Protein AF-F9ZZ67-F1 (afdb_monomer)

Organism: Methylomonas methanica (strain DSM 25384 / MC09) (NCBI:txid857087)

Mean predicted aligned error: 12.67 Å

Sequence (70 aa):
MNYLLIIVAVLSAFLQGGCSVAPWERGTLAKPQMALEPNPLQTELRGHVYGSREAATTSGSGAGGGCGCY

Secondary structure (DSSP, 8-state):
-HHHHHHHHHHHHHTT------TTTHHHHS-GGG-S-S-HHHHHHHHHHHHHHHT-S---PPP-SSS---

Solvent-accessible surface area (backbone atoms only — not comparable to full-atom values): 4555 Å² total; per-residue (Å²): 115,69,67,61,55,51,52,52,54,57,55,58,63,65,71,68,74,69,81,87,70,59,76,60,52,45,57,78,72,50,54,82,90,67,46,83,59,86,55,56,71,60,51,52,53,49,18,55,54,50,15,67,72,69,76,38,97,75,47,72,78,82,77,67,60,62,82,78,78,126

pLDDT: mean 73.71, std 11.96, range [41.94, 89.94]

InterPro domains:
  IPR025362 Domain of unknown function DUF4266 [PF14086] (21-69)

Structure (mmCIF, N/CA/C/O backbone):
data_AF-F9ZZ67-F1
#
_entry.id   AF-F9ZZ67-F1
#
loop_
_atom_site.group_PDB
_atom_site.id
_atom_site.type_symbol
_atom_site.label_atom_id
_atom_site.label_alt_id
_atom_site.label_comp_id
_atom_site.label_asym_id
_atom_site.label_entity_id
_atom_site.label_seq_id
_atom_site.pdbx_PDB_ins_code
_atom_site.Cartn_x
_atom_site.Cartn_y
_atom_site.Cartn_z
_atom_site.occupancy
_atom_site.B_iso_or_equiv
_atom_site.auth_seq_id
_atom_site.auth_comp_id
_atom_site.auth_asym_id
_atom_site.auth_atom_id
_atom_site.pdbx_PDB_model_num
ATOM 1 N N . MET A 1 1 ? 0.907 -13.647 45.012 1.00 65.25 1 MET A N 1
ATOM 2 C CA . MET A 1 1 ? 1.530 -14.297 43.837 1.00 65.25 1 MET A CA 1
ATOM 3 C C . MET A 1 1 ? 0.507 -14.638 42.750 1.00 65.25 1 MET A C 1
ATOM 5 O O . MET A 1 1 ? 0.675 -14.177 41.632 1.00 65.25 1 MET A O 1
ATOM 9 N N . ASN A 1 2 ? -0.580 -15.361 43.058 1.00 77.75 2 ASN A N 1
ATOM 10 C CA . ASN A 1 2 ? -1.536 -15.846 42.042 1.00 77.75 2 ASN A CA 1
ATOM 11 C C . ASN A 1 2 ? -2.283 -14.747 41.265 1.00 77.75 2 ASN A C 1
ATOM 13 O O . ASN A 1 2 ? -2.499 -14.904 40.071 1.00 77.75 2 ASN A O 1
ATOM 17 N N . TYR A 1 3 ? -2.625 -13.618 41.895 1.00 83.62 3 TYR A N 1
ATOM 18 C CA . TYR A 1 3 ? -3.302 -12.508 41.205 1.00 83.62 3 TYR A CA 1
ATOM 19 C C . TYR A 1 3 ? -2.460 -11.888 40.083 1.00 83.62 3 TYR A C 1
ATOM 21 O O . TYR A 1 3 ? -3.002 -11.508 39.052 1.00 83.62 3 TYR A O 1
ATOM 29 N N . LEU A 1 4 ? -1.135 -11.843 40.248 1.00 88.50 4 LEU A N 1
ATOM 30 C CA . LEU A 1 4 ? -0.228 -11.308 39.232 1.00 88.50 4 LEU A CA 1
ATOM 31 C C . LEU A 1 4 ? -0.187 -12.222 37.998 1.00 88.50 4 LEU A C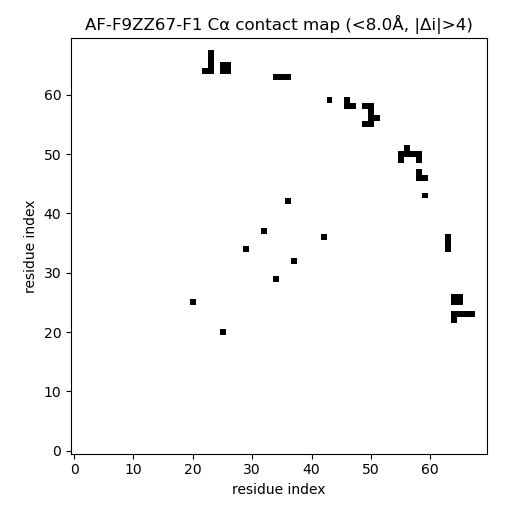 1
ATOM 33 O O . LEU A 1 4 ? -0.245 -11.734 36.875 1.00 88.50 4 LEU A O 1
ATOM 37 N N . LEU A 1 5 ? -0.191 -13.545 38.201 1.00 84.94 5 LEU A N 1
ATOM 38 C CA . LEU A 1 5 ? -0.274 -14.520 37.107 1.00 84.94 5 LEU A CA 1
ATOM 39 C C . LEU A 1 5 ? -1.606 -14.432 36.349 1.00 84.94 5 LEU A C 1
ATOM 41 O O . LEU A 1 5 ? -1.614 -14.515 35.125 1.00 84.94 5 LEU A O 1
ATOM 45 N N . ILE A 1 6 ? -2.717 -14.209 37.058 1.00 88.31 6 ILE A N 1
ATOM 46 C CA . ILE A 1 6 ? -4.039 -14.040 36.438 1.00 88.31 6 ILE A CA 1
ATOM 47 C C . ILE A 1 6 ? -4.076 -12.768 35.580 1.00 88.31 6 ILE A C 1
ATOM 49 O O . ILE A 1 6 ? -4.555 -12.809 34.450 1.00 88.31 6 ILE A O 1
ATOM 53 N N . ILE A 1 7 ? -3.520 -11.656 36.070 1.00 89.88 7 ILE A N 1
ATOM 54 C CA . ILE A 1 7 ? -3.465 -10.390 35.321 1.00 89.88 7 ILE A CA 1
ATOM 55 C C . ILE A 1 7 ? -2.629 -10.542 34.043 1.00 89.88 7 ILE A C 1
ATOM 57 O O . ILE A 1 7 ? -3.054 -10.098 32.979 1.00 89.88 7 ILE A O 1
ATOM 61 N N . VAL A 1 8 ? -1.473 -11.207 34.123 1.00 89.94 8 VAL A N 1
ATOM 62 C CA . VAL A 1 8 ? -0.612 -11.453 32.954 1.00 89.94 8 VAL A CA 1
ATOM 63 C C . VAL A 1 8 ? -1.304 -12.359 31.931 1.00 89.94 8 VAL A C 1
ATOM 65 O O . VAL A 1 8 ? -1.258 -12.074 30.734 1.00 89.94 8 VAL A O 1
ATOM 68 N N . ALA A 1 9 ? -1.995 -13.409 32.384 1.00 87.56 9 ALA A N 1
ATOM 69 C CA . ALA A 1 9 ? -2.737 -14.307 31.503 1.00 87.56 9 ALA A CA 1
ATOM 70 C C . ALA A 1 9 ? -3.866 -13.574 30.761 1.00 87.56 9 ALA A C 1
ATOM 72 O O . ALA A 1 9 ? -3.984 -13.694 29.541 1.00 87.56 9 ALA A O 1
ATOM 73 N N . VAL A 1 10 ? -4.640 -12.752 31.475 1.00 87.12 10 VAL A N 1
ATOM 74 C CA . VAL A 1 10 ? -5.719 -11.945 30.890 1.00 87.12 10 VAL A CA 1
ATOM 75 C C . VAL A 1 10 ? -5.166 -10.935 29.885 1.00 87.12 10 VAL A C 1
ATOM 77 O O . VAL A 1 10 ? -5.693 -10.828 28.782 1.00 87.12 10 VAL A O 1
ATOM 80 N N . LEU A 1 11 ? -4.069 -10.245 30.212 1.00 84.62 11 LEU A N 1
ATOM 81 C CA . LEU A 1 11 ? -3.450 -9.274 29.310 1.00 84.62 11 LEU A CA 1
ATOM 82 C C . LEU A 1 11 ? -2.950 -9.936 28.015 1.00 84.62 11 LEU A C 1
ATOM 84 O O . LEU A 1 11 ? -3.177 -9.403 26.933 1.00 84.62 11 LEU A O 1
ATOM 88 N N . SER A 1 12 ? -2.342 -11.124 28.105 1.00 82.06 12 SER A N 1
ATOM 89 C CA . SER A 1 12 ? -1.849 -11.859 26.931 1.00 82.06 12 SER A CA 1
ATOM 90 C C . SER A 1 12 ? -2.959 -12.268 25.953 1.00 82.06 12 SER A C 1
ATOM 92 O O . SER A 1 12 ? -2.738 -12.282 24.743 1.00 82.06 12 SER A O 1
ATOM 94 N N . ALA A 1 13 ? -4.172 -12.533 26.453 1.00 81.25 13 ALA A N 1
ATOM 95 C CA . ALA A 1 13 ? -5.312 -12.911 25.623 1.00 81.25 13 ALA A CA 1
ATOM 96 C C . ALA A 1 13 ? -5.811 -11.751 24.742 1.00 81.25 13 ALA A C 1
ATOM 98 O O . ALA A 1 13 ? -6.266 -11.984 23.623 1.00 81.25 13 ALA A O 1
ATOM 99 N N . PHE A 1 14 ? -5.678 -10.501 25.201 1.00 77.62 14 PHE A N 1
ATOM 100 C CA . PHE A 1 14 ? -6.097 -9.320 24.438 1.00 77.62 14 PHE A CA 1
ATOM 101 C C . PHE A 1 14 ? -5.138 -8.944 23.300 1.00 77.62 14 PHE A C 1
ATOM 103 O O . PHE A 1 14 ? -5.557 -8.282 22.353 1.00 77.62 14 PHE A O 1
ATOM 110 N N . LEU A 1 15 ? -3.873 -9.378 23.343 1.00 74.12 15 LEU A N 1
ATOM 111 C CA . LEU A 1 15 ? -2.894 -9.050 22.299 1.00 74.12 15 LEU A CA 1
ATOM 112 C C . LEU A 1 15 ? -3.061 -9.875 21.010 1.00 74.12 15 LEU A C 1
ATOM 114 O O . LEU A 1 15 ? -2.484 -9.516 19.988 1.00 74.12 15 LEU A O 1
ATOM 118 N N . GLN A 1 16 ? -3.863 -10.944 21.017 1.00 70.56 16 GLN A N 1
ATOM 119 C CA . GLN A 1 16 ? -4.053 -11.807 19.840 1.00 70.56 16 GLN A CA 1
ATOM 120 C C . GLN A 1 16 ? -5.152 -11.322 18.874 1.00 70.56 16 GLN A C 1
ATOM 122 O O . GLN A 1 16 ? -5.429 -11.978 17.875 1.00 70.56 16 GLN A O 1
ATOM 127 N N . GLY A 1 17 ? -5.770 -10.164 19.132 1.00 63.88 17 GLY A N 1
ATOM 128 C CA . GLY A 1 17 ? -6.878 -9.601 18.345 1.00 63.88 17 GLY A CA 1
ATOM 129 C C . GLY A 1 17 ? -6.497 -8.972 16.996 1.00 63.88 17 GLY A C 1
ATOM 130 O O . GLY A 1 17 ? -7.169 -8.044 16.550 1.00 63.88 17 GLY A O 1
ATOM 131 N N . GLY A 1 18 ? -5.424 -9.426 16.345 1.00 62.88 18 GLY A N 1
ATOM 132 C CA . GLY A 1 18 ? -5.075 -8.976 15.000 1.00 62.88 18 GLY A CA 1
ATOM 133 C C . GLY A 1 18 ? -5.998 -9.621 13.970 1.00 62.88 18 GLY A C 1
ATOM 134 O O . GLY A 1 18 ? -5.917 -10.825 13.739 1.00 62.88 18 GLY A O 1
ATOM 135 N N . CYS A 1 19 ? -6.878 -8.841 13.340 1.00 66.38 19 CYS A N 1
ATOM 136 C CA . CYS A 1 19 ? -7.682 -9.340 12.229 1.00 66.38 19 CYS A CA 1
ATOM 137 C C . CYS A 1 19 ? -6.740 -9.672 11.060 1.00 66.38 19 CYS A C 1
ATOM 139 O O . CYS A 1 19 ? -6.124 -8.777 10.478 1.00 66.38 19 CYS A O 1
ATOM 141 N N . SER A 1 20 ? -6.577 -10.962 10.759 1.00 67.44 20 SER A N 1
ATOM 142 C CA . SER A 1 20 ? -5.811 -11.417 9.599 1.00 67.44 20 SER A CA 1
ATOM 143 C C . SER A 1 20 ? -6.651 -11.158 8.352 1.00 67.44 20 SER A C 1
ATOM 145 O O . SER A 1 20 ? -7.500 -11.961 7.985 1.00 67.44 20 SER A O 1
ATOM 147 N N . VAL A 1 21 ? -6.475 -9.979 7.758 1.00 68.88 21 VAL A N 1
ATOM 148 C CA . VAL A 1 21 ? -7.103 -9.611 6.486 1.00 68.88 21 VAL A CA 1
ATOM 149 C C . VAL A 1 21 ? -6.135 -9.978 5.374 1.00 68.88 21 VAL A C 1
ATOM 151 O O . VAL A 1 21 ? -4.952 -9.622 5.439 1.00 68.88 21 VAL A O 1
ATOM 154 N N . ALA A 1 22 ? -6.612 -10.684 4.353 1.00 72.19 22 ALA A N 1
ATOM 155 C CA . ALA A 1 22 ? -5.739 -11.056 3.258 1.00 72.19 22 ALA A CA 1
ATOM 156 C C . ALA A 1 22 ? -5.295 -9.795 2.482 1.00 72.19 22 ALA A C 1
ATOM 158 O O . ALA A 1 22 ? -6.092 -8.872 2.287 1.00 72.19 22 ALA A O 1
ATOM 159 N N . PRO A 1 23 ? -4.039 -9.711 1.999 1.00 64.88 23 PRO A N 1
ATOM 160 C CA . PRO A 1 23 ? -3.509 -8.486 1.393 1.00 64.88 23 PRO A CA 1
ATOM 161 C C . PRO A 1 23 ? -4.332 -7.922 0.223 1.00 64.88 23 PRO A C 1
ATOM 163 O O . PRO A 1 23 ?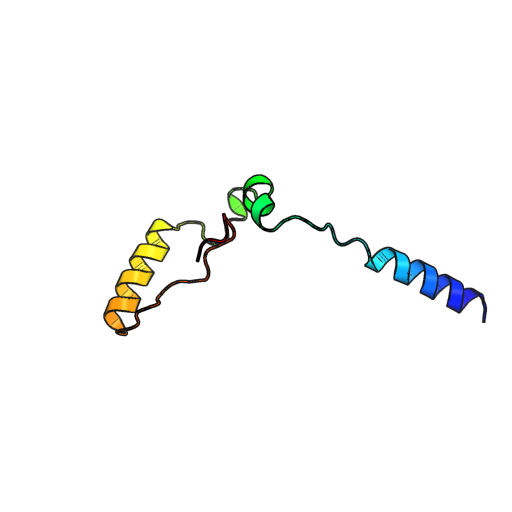 -4.302 -6.708 0.000 1.00 64.88 23 PRO A O 1
ATOM 166 N N . TRP A 1 24 ? -5.055 -8.784 -0.503 1.00 68.44 24 TRP A N 1
ATOM 167 C CA . TRP A 1 24 ? -5.917 -8.440 -1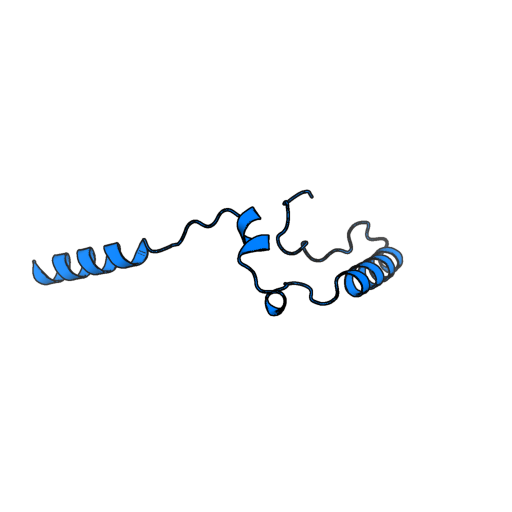.640 1.00 68.44 24 TRP A CA 1
ATOM 168 C C . TRP A 1 24 ? -7.331 -7.981 -1.243 1.00 68.44 24 TRP A C 1
ATOM 170 O O . TRP A 1 24 ? -7.970 -7.275 -2.017 1.00 68.44 24 TRP A O 1
ATOM 180 N N . GLU A 1 25 ? -7.803 -8.287 -0.031 1.00 68.62 25 GLU A N 1
ATOM 181 C CA . GLU A 1 25 ? -9.102 -7.816 0.491 1.00 68.62 25 GLU A CA 1
ATOM 182 C C . GLU A 1 25 ? -9.073 -6.330 0.875 1.00 68.62 25 GLU A C 1
ATOM 184 O O . GLU A 1 25 ? -10.113 -5.694 1.063 1.00 68.62 25 GLU A O 1
ATOM 189 N N . ARG A 1 26 ? -7.873 -5.735 0.932 1.00 65.50 26 ARG A N 1
ATOM 190 C CA . ARG A 1 26 ? -7.708 -4.289 1.111 1.00 65.50 26 ARG A CA 1
ATOM 191 C C . ARG A 1 26 ? -8.415 -3.490 0.020 1.00 65.50 26 ARG A C 1
ATOM 193 O O . ARG A 1 26 ? -8.960 -2.444 0.339 1.00 65.50 26 ARG A O 1
ATOM 200 N N . GLY A 1 27 ? -8.483 -3.989 -1.217 1.00 65.69 27 GLY A N 1
ATOM 201 C CA . GLY A 1 27 ? -9.184 -3.302 -2.308 1.00 65.69 27 GLY A CA 1
ATOM 202 C C . GLY A 1 27 ? -10.700 -3.192 -2.100 1.00 65.69 27 GLY A C 1
ATOM 203 O O . GLY A 1 27 ? -11.305 -2.220 -2.536 1.00 65.69 27 GLY A O 1
ATOM 204 N N . THR A 1 28 ? -11.315 -4.154 -1.406 1.00 72.00 28 THR A N 1
ATOM 205 C CA . THR A 1 28 ? -12.765 -4.179 -1.139 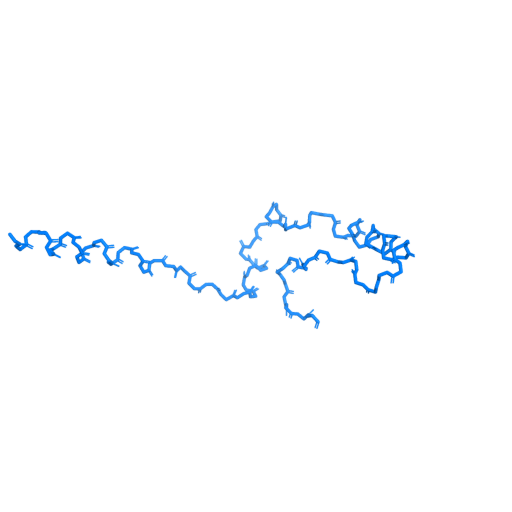1.00 72.00 28 THR A CA 1
ATOM 206 C C . THR A 1 28 ? -13.148 -3.514 0.182 1.00 72.00 28 THR A C 1
ATOM 208 O O . THR A 1 28 ? -14.243 -2.972 0.303 1.00 72.00 28 THR A O 1
ATOM 211 N N . LEU A 1 29 ? -12.260 -3.556 1.181 1.00 72.62 29 LEU A N 1
ATOM 212 C CA . LEU A 1 29 ? -12.492 -2.983 2.513 1.00 72.62 29 LEU A CA 1
ATOM 213 C C . LEU A 1 29 ? -12.044 -1.517 2.622 1.00 72.62 29 LEU A C 1
ATOM 215 O O . LEU A 1 29 ? -12.534 -0.785 3.487 1.00 72.62 29 LEU A O 1
ATOM 219 N N . ALA A 1 30 ? -11.110 -1.074 1.775 1.00 74.88 30 ALA A N 1
ATOM 220 C CA . ALA A 1 30 ? -10.650 0.307 1.767 1.00 74.88 30 ALA A CA 1
ATOM 221 C C . ALA A 1 30 ? -11.701 1.220 1.137 1.00 74.88 30 ALA A C 1
ATOM 223 O O . ALA A 1 30 ? -12.192 1.001 0.031 1.00 74.88 30 ALA A O 1
ATOM 224 N N . LYS A 1 31 ? -12.022 2.303 1.842 1.00 79.62 31 LYS A N 1
ATOM 225 C CA . LYS A 1 31 ? -12.852 3.370 1.285 1.00 79.62 31 LYS A CA 1
ATOM 226 C C . LYS A 1 31 ? -12.023 4.168 0.265 1.00 79.62 31 LYS A C 1
ATOM 228 O O . LYS A 1 31 ? -10.814 4.278 0.458 1.00 79.62 31 LYS A O 1
ATOM 233 N N . PRO A 1 32 ? -12.638 4.835 -0.728 1.00 73.44 32 PRO A N 1
ATOM 234 C CA . PRO A 1 32 ? -11.899 5.623 -1.723 1.00 73.44 32 PRO A CA 1
ATOM 235 C 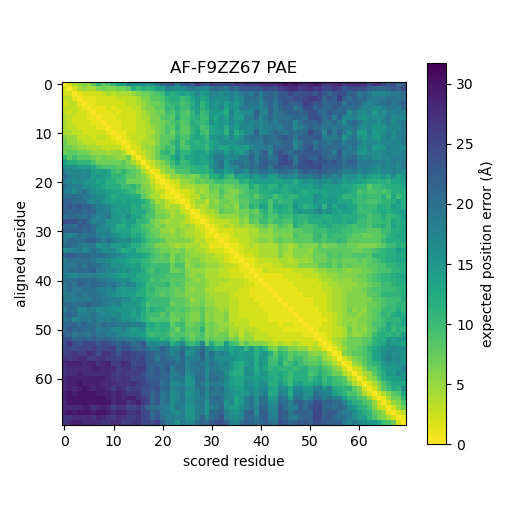C . PRO A 1 32 ? -10.950 6.672 -1.117 1.00 73.44 32 PRO A C 1
ATOM 237 O O . PRO A 1 32 ? -9.839 6.856 -1.595 1.00 73.44 32 PRO A O 1
ATOM 240 N N . GLN A 1 33 ? -11.337 7.303 -0.003 1.00 77.69 33 GLN A N 1
ATOM 241 C CA . GLN A 1 33 ? -10.491 8.273 0.713 1.00 77.69 33 GLN A CA 1
ATOM 242 C C . GLN A 1 33 ? -9.303 7.666 1.486 1.00 77.69 33 GLN A C 1
ATOM 244 O O . GLN A 1 33 ? -8.482 8.404 2.014 1.00 77.69 33 GLN A O 1
ATOM 249 N N . MET A 1 34 ? -9.229 6.338 1.604 1.00 75.00 34 MET A N 1
ATOM 250 C CA . MET A 1 34 ? -8.107 5.614 2.217 1.00 75.00 34 MET A CA 1
ATOM 251 C C . MET A 1 34 ? -7.064 5.198 1.170 1.00 75.00 34 MET A C 1
ATOM 253 O O . MET A 1 34 ? -6.136 4.457 1.494 1.00 75.00 34 MET A O 1
ATOM 257 N N . ALA A 1 35 ? -7.227 5.633 -0.085 1.00 76.56 35 ALA A N 1
ATOM 258 C CA . ALA A 1 35 ? -6.257 5.393 -1.138 1.00 76.56 35 ALA A CA 1
ATOM 259 C C . ALA A 1 35 ? -4.900 5.997 -0.757 1.00 76.56 35 ALA A C 1
ATOM 261 O O . ALA A 1 35 ? -4.809 7.159 -0.365 1.00 76.56 35 ALA A O 1
ATOM 262 N N . LEU A 1 36 ? -3.847 5.190 -0.893 1.00 74.44 36 LEU A N 1
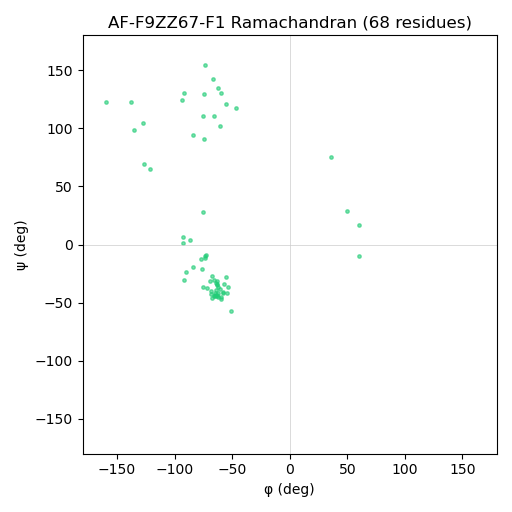ATOM 263 C CA . LEU A 1 36 ? -2.472 5.611 -0.619 1.00 74.44 36 LEU A CA 1
ATOM 264 C C . LEU A 1 36 ? -2.022 6.717 -1.584 1.00 74.44 36 LEU A C 1
ATOM 266 O O . LEU A 1 36 ? -1.264 7.604 -1.209 1.00 74.44 36 LEU A O 1
ATOM 270 N N . GLU A 1 37 ? -2.531 6.655 -2.814 1.00 76.50 37 GLU A N 1
ATOM 271 C CA . GLU A 1 37 ? -2.337 7.650 -3.857 1.00 76.50 37 GLU A CA 1
ATOM 272 C C . GLU A 1 37 ? -3.710 8.079 -4.401 1.00 76.50 37 GLU A C 1
ATOM 274 O O . GLU A 1 37 ? -4.343 7.317 -5.138 1.00 76.50 37 GLU A O 1
ATOM 279 N N . PRO A 1 38 ? -4.205 9.273 -4.037 1.00 78.19 38 PRO A N 1
ATOM 280 C CA . PRO A 1 38 ? -5.494 9.771 -4.510 1.00 78.19 38 PRO A CA 1
ATOM 281 C C . PRO A 1 38 ? -5.514 10.084 -6.012 1.00 78.19 38 PRO A C 1
ATOM 283 O O . PRO A 1 38 ? -6.581 10.046 -6.621 1.00 78.19 38 PRO A O 1
ATOM 286 N N . ASN A 1 39 ? -4.359 10.415 -6.609 1.00 84.25 39 ASN A N 1
ATOM 287 C CA . ASN A 1 39 ? -4.254 10.845 -8.007 1.00 84.25 39 ASN A CA 1
ATOM 288 C C . ASN A 1 39 ? -3.216 10.007 -8.775 1.00 84.25 39 ASN A C 1
ATOM 290 O O . ASN A 1 39 ? -2.173 10.531 -9.178 1.00 84.25 39 ASN A O 1
ATOM 294 N N . PRO A 1 40 ? -3.496 8.717 -9.039 1.00 78.44 40 PRO A N 1
ATOM 295 C CA . PRO A 1 40 ? -2.508 7.785 -9.585 1.00 78.44 40 PRO A CA 1
ATOM 296 C C . PRO A 1 40 ? -1.932 8.246 -10.927 1.00 78.44 40 PRO A C 1
ATOM 298 O O . PRO A 1 40 ? -0.723 8.211 -11.119 1.00 78.44 40 PRO A O 1
ATOM 301 N N . LEU A 1 41 ? -2.762 8.789 -11.826 1.00 83.31 41 LEU A N 1
ATOM 302 C CA . LEU A 1 41 ? -2.305 9.282 -13.133 1.00 83.31 41 LEU A CA 1
ATOM 303 C C . LEU A 1 41 ? -1.276 10.413 -13.018 1.00 83.31 41 LEU A C 1
ATOM 305 O O . LEU A 1 41 ? -0.327 10.484 -13.795 1.00 83.31 41 LEU A O 1
ATOM 309 N N . GLN A 1 42 ? -1.463 11.312 -12.054 1.00 86.56 42 GLN A N 1
ATOM 310 C CA . GLN A 1 42 ? -0.553 12.431 -11.848 1.00 86.56 42 GLN A CA 1
ATOM 311 C C . GLN A 1 42 ? 0.777 11.959 -11.257 1.00 86.56 42 GLN A C 1
ATOM 313 O O . GLN A 1 42 ? 1.831 12.486 -11.619 1.00 86.56 42 GLN A O 1
ATOM 318 N N . THR A 1 43 ? 0.730 10.977 -10.360 1.00 83.62 43 THR A N 1
ATOM 319 C CA . THR A 1 43 ? 1.922 10.381 -9.754 1.00 83.62 43 THR A CA 1
ATOM 320 C C . THR A 1 43 ? 2.730 9.587 -10.771 1.00 83.62 43 THR A C 1
ATOM 322 O O . THR A 1 43 ? 3.936 9.801 -10.848 1.00 83.62 43 THR A O 1
ATOM 325 N N . GLU A 1 44 ? 2.086 8.801 -11.635 1.00 82.75 44 GLU A N 1
ATOM 326 C CA . GLU A 1 44 ? 2.749 8.108 -12.750 1.00 82.75 44 GLU A CA 1
ATOM 327 C C . GLU A 1 44 ? 3.424 9.091 -13.718 1.00 82.75 44 GLU A C 1
ATOM 329 O O . GLU A 1 44 ? 4.601 8.947 -14.050 1.00 82.75 44 GLU A O 1
ATOM 334 N N . LEU A 1 45 ? 2.716 10.157 -14.119 1.00 85.81 45 LEU A N 1
ATOM 335 C CA . LEU A 1 45 ? 3.275 11.197 -14.991 1.00 85.81 45 LEU A CA 1
ATOM 336 C C . LEU A 1 45 ? 4.503 11.871 -14.371 1.00 85.81 45 LEU A C 1
ATOM 338 O O . LEU A 1 45 ? 5.512 12.077 -15.047 1.00 85.81 45 LEU A O 1
ATOM 342 N N . ARG A 1 46 ? 4.433 12.221 -13.082 1.00 85.94 46 ARG A N 1
ATOM 343 C CA . ARG A 1 46 ? 5.574 12.799 -12.362 1.00 85.94 46 ARG A CA 1
ATOM 344 C C . ARG A 1 46 ? 6.718 11.805 -12.252 1.00 85.94 46 ARG A C 1
ATOM 346 O O . ARG A 1 46 ? 7.850 12.196 -12.516 1.00 85.94 46 ARG A O 1
ATOM 353 N N . GLY A 1 47 ? 6.423 10.551 -11.913 1.00 85.56 47 GLY A N 1
ATOM 354 C CA . GLY A 1 47 ? 7.386 9.457 -11.882 1.00 85.56 47 GLY A CA 1
ATOM 355 C C . GLY A 1 47 ? 8.156 9.394 -13.193 1.00 85.56 47 GLY A C 1
ATOM 356 O O . GLY A 1 47 ? 9.361 9.609 -13.194 1.00 85.56 47 GLY A O 1
ATOM 357 N N . HIS A 1 48 ? 7.459 9.263 -14.322 1.00 84.81 48 HIS A N 1
ATOM 358 C CA . HIS A 1 48 ? 8.081 9.211 -15.646 1.00 84.81 48 HIS A CA 1
ATOM 359 C C . HIS A 1 48 ? 9.002 10.414 -15.935 1.00 84.81 48 HIS A C 1
ATOM 361 O O . HIS A 1 48 ? 10.097 10.252 -16.483 1.00 84.81 48 HIS A O 1
ATOM 367 N N . VAL A 1 49 ? 8.594 11.631 -15.554 1.00 87.56 49 VAL A N 1
ATOM 368 C CA . VAL A 1 49 ? 9.416 12.846 -15.710 1.00 87.56 49 VAL A CA 1
ATOM 369 C C . VAL A 1 49 ? 10.668 12.804 -14.828 1.00 87.56 49 VAL A C 1
ATOM 371 O O . VAL A 1 49 ? 11.753 13.138 -15.306 1.00 87.56 49 VAL A O 1
ATOM 374 N N . TYR A 1 50 ? 10.541 12.399 -13.563 1.00 85.38 50 TYR A N 1
ATOM 375 C CA . TYR A 1 50 ? 11.674 12.282 -12.643 1.00 85.38 50 TYR A CA 1
ATOM 376 C C . TYR A 1 50 ? 12.632 11.158 -13.052 1.00 85.38 50 TYR A C 1
ATOM 378 O O . TYR A 1 50 ? 13.830 11.408 -13.153 1.00 85.38 50 TYR A O 1
ATOM 386 N N . GLY A 1 51 ? 12.126 9.972 -13.400 1.00 84.88 51 GLY A N 1
ATOM 387 C CA . GLY A 1 51 ? 12.941 8.853 -13.883 1.00 84.88 51 GLY A CA 1
ATOM 388 C C . GLY A 1 51 ? 13.743 9.216 -15.134 1.00 84.88 51 GLY A C 1
ATOM 389 O O . GLY A 1 51 ? 14.945 8.962 -15.202 1.00 84.88 51 GLY A O 1
ATOM 390 N N . SER A 1 52 ? 13.117 9.937 -16.073 1.00 85.62 52 SER A N 1
ATOM 391 C CA . SER A 1 52 ? 13.799 10.459 -17.267 1.00 85.62 52 SER A CA 1
ATOM 392 C C . SER A 1 52 ? 14.913 11.455 -16.927 1.00 85.62 52 SER A C 1
ATOM 394 O O . SER A 1 52 ? 15.940 11.489 -17.600 1.00 85.62 52 SER A O 1
ATOM 396 N N . ARG A 1 53 ? 14.720 12.283 -15.894 1.00 87.56 53 ARG A N 1
ATOM 397 C CA . ARG A 1 53 ? 15.707 13.282 -15.456 1.00 87.56 53 ARG A CA 1
ATOM 398 C C . ARG A 1 53 ? 16.882 12.670 -14.709 1.00 87.56 53 ARG A C 1
ATOM 400 O O . ARG A 1 53 ? 17.999 13.152 -14.854 1.00 87.56 53 ARG A O 1
ATOM 407 N N . GLU A 1 54 ? 16.630 11.643 -13.911 1.00 86.69 54 GLU A N 1
ATOM 408 C CA . GLU A 1 54 ? 17.638 11.027 -13.045 1.00 86.69 54 GLU A CA 1
ATOM 409 C C . GLU A 1 54 ? 18.349 9.843 -13.715 1.00 86.69 54 GLU A C 1
ATOM 411 O O . GLU A 1 54 ? 19.202 9.213 -13.096 1.00 86.69 54 GLU A O 1
ATOM 416 N N . ALA A 1 55 ? 18.007 9.535 -14.975 1.00 79.81 55 ALA A N 1
ATOM 417 C CA . ALA A 1 55 ? 18.390 8.294 -15.655 1.00 79.81 55 ALA A CA 1
ATOM 418 C C . ALA A 1 55 ? 18.087 7.045 -14.799 1.00 79.81 55 ALA A C 1
ATOM 420 O O . ALA A 1 55 ? 18.765 6.021 -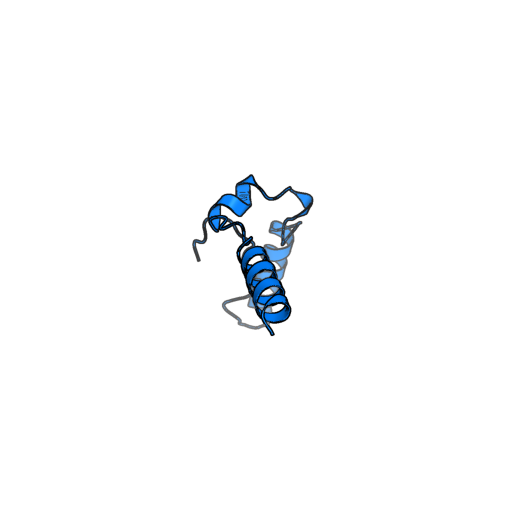14.892 1.00 79.81 55 ALA A O 1
ATOM 421 N N . ALA A 1 56 ? 17.061 7.147 -13.951 1.00 69.50 56 ALA A N 1
ATOM 422 C CA . ALA A 1 56 ? 16.632 6.100 -13.049 1.00 69.50 56 ALA A CA 1
ATOM 423 C C . ALA A 1 56 ? 15.533 5.288 -13.735 1.00 69.50 56 ALA A C 1
ATOM 425 O O . ALA A 1 56 ? 14.507 5.822 -14.153 1.00 69.50 56 ALA A O 1
ATOM 426 N N . THR A 1 57 ? 15.739 3.978 -13.838 1.00 63.31 57 THR A N 1
ATOM 427 C CA . THR A 1 57 ? 14.777 3.043 -14.438 1.00 63.31 57 THR A CA 1
ATOM 428 C C . THR A 1 57 ? 13.559 2.783 -13.550 1.00 63.31 57 THR A C 1
ATOM 430 O O . THR A 1 57 ? 12.585 2.197 -14.017 1.00 63.31 57 THR A O 1
ATOM 433 N N . THR A 1 58 ? 13.588 3.241 -12.293 1.00 57.81 58 THR A N 1
ATOM 434 C CA . THR A 1 58 ? 12.534 3.006 -11.304 1.00 57.81 58 THR A CA 1
ATOM 435 C C . THR A 1 58 ? 12.213 4.299 -10.562 1.00 57.81 58 THR A C 1
ATOM 437 O O . THR A 1 58 ? 12.898 4.684 -9.620 1.00 57.81 58 THR A O 1
ATOM 440 N N . SER A 1 59 ? 11.148 4.971 -10.979 1.00 57.84 59 SER A N 1
ATOM 441 C CA . SER A 1 59 ? 10.625 6.188 -10.352 1.00 57.84 59 SER A CA 1
ATOM 442 C C . SER A 1 59 ? 9.182 5.938 -9.922 1.00 57.84 59 SER A C 1
ATOM 444 O O . SER A 1 59 ? 8.247 6.483 -10.504 1.00 57.84 59 SER A O 1
ATOM 446 N N . GLY A 1 60 ? 8.991 5.029 -8.969 1.00 61.06 60 GLY A N 1
AT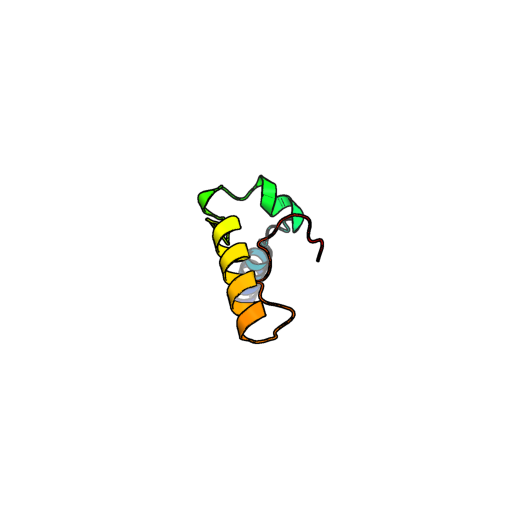OM 447 C CA . GLY A 1 60 ? 7.666 4.628 -8.508 1.00 61.06 60 GLY A CA 1
ATOM 448 C C . GLY A 1 60 ? 7.630 4.489 -6.996 1.00 61.06 60 GLY A C 1
ATOM 449 O O . GLY A 1 60 ? 8.399 3.724 -6.414 1.00 61.06 60 GLY A O 1
ATOM 450 N N . SER A 1 61 ? 6.729 5.228 -6.353 1.00 56.78 61 SER A N 1
ATOM 451 C CA . SER A 1 61 ? 6.281 4.947 -4.990 1.00 56.78 61 SER A CA 1
ATOM 452 C C . SER A 1 61 ? 5.599 3.577 -4.991 1.00 56.78 61 SER A C 1
ATOM 454 O O . SER A 1 61 ? 4.799 3.299 -5.880 1.00 56.78 61 SER A O 1
ATOM 456 N N . GLY A 1 62 ? 5.910 2.719 -4.012 1.00 57.03 62 GLY A N 1
ATOM 457 C CA . GLY A 1 62 ? 5.331 1.377 -3.908 1.00 57.03 62 GLY A CA 1
ATOM 458 C C . GLY A 1 62 ? 3.813 1.407 -4.096 1.00 57.03 62 GLY A C 1
ATOM 459 O O . GLY A 1 62 ? 3.106 2.058 -3.325 1.00 57.03 62 GLY A O 1
ATOM 460 N N . ALA A 1 63 ? 3.341 0.739 -5.153 1.00 56.41 63 ALA A N 1
ATOM 461 C CA . ALA A 1 63 ? 1.949 0.777 -5.569 1.00 56.41 63 ALA A CA 1
ATOM 462 C C . ALA A 1 63 ? 1.045 0.355 -4.405 1.00 56.41 63 ALA A C 1
ATOM 464 O O . ALA A 1 63 ? 1.174 -0.734 -3.833 1.00 56.41 63 ALA A O 1
ATOM 465 N N . GLY A 1 64 ? 0.143 1.255 -4.024 1.00 52.09 64 GLY A N 1
ATOM 466 C CA . GLY A 1 64 ? -0.825 1.026 -2.967 1.00 52.09 64 GLY A CA 1
ATOM 467 C C . GLY A 1 64 ? -1.734 -0.152 -3.307 1.00 52.09 64 GLY A C 1
ATOM 468 O O . GLY A 1 64 ? -2.664 -0.013 -4.087 1.00 52.09 64 GLY A O 1
ATOM 469 N N . GLY A 1 65 ? -1.451 -1.301 -2.689 1.00 60.56 65 GLY A N 1
ATOM 470 C CA . GLY A 1 65 ? -2.390 -2.366 -2.329 1.00 60.56 65 GLY A CA 1
ATOM 471 C C . GLY A 1 65 ? -3.548 -2.650 -3.289 1.00 60.56 65 GLY A C 1
ATOM 472 O O . GLY A 1 65 ? -4.695 -2.384 -2.950 1.00 60.56 65 GLY A O 1
ATOM 473 N N . GLY A 1 66 ? -3.256 -3.312 -4.407 1.00 58.00 66 GLY A N 1
ATOM 474 C CA . GLY A 1 66 ? -4.240 -3.995 -5.248 1.00 58.00 66 GLY A CA 1
ATOM 475 C C . GLY A 1 66 ? -3.542 -5.033 -6.124 1.00 58.00 66 GLY A C 1
ATOM 476 O O . GLY A 1 66 ? -2.591 -4.699 -6.818 1.00 58.00 66 GLY A O 1
ATOM 477 N N . CYS A 1 67 ? -3.957 -6.300 -6.025 1.00 55.59 67 CYS A N 1
ATOM 478 C CA . CYS A 1 67 ? -3.490 -7.465 -6.804 1.00 55.59 67 CYS A CA 1
ATOM 479 C C . CYS A 1 67 ? -1.997 -7.851 -6.728 1.00 55.59 67 CYS A C 1
ATOM 481 O O . CYS A 1 67 ? -1.654 -8.939 -7.177 1.00 55.59 67 CYS A O 1
ATOM 483 N N . GLY A 1 68 ? -1.120 -7.035 -6.135 1.00 50.16 68 GLY A N 1
ATOM 484 C CA . GLY A 1 68 ? 0.248 -7.433 -5.770 1.00 50.16 68 GLY A CA 1
ATOM 485 C C . GLY A 1 68 ? 1.145 -7.887 -6.926 1.00 50.16 68 GLY A C 1
ATOM 486 O O . GLY A 1 68 ? 2.162 -8.521 -6.668 1.00 50.16 68 GLY A O 1
ATOM 487 N N . CYS A 1 69 ? 0.787 -7.587 -8.174 1.00 41.94 69 CYS A N 1
ATOM 488 C CA . CYS A 1 69 ? 1.637 -7.865 -9.324 1.00 41.94 69 CYS A CA 1
ATOM 489 C C . CYS A 1 69 ? 2.624 -6.703 -9.462 1.00 41.94 69 CYS A C 1
ATOM 491 O O . CYS A 1 69 ? 2.276 -5.648 -9.992 1.00 41.94 69 CYS A O 1
ATOM 493 N N . TYR A 1 70 ? 3.799 -6.891 -8.864 1.00 44.38 70 TYR A N 1
ATOM 494 C CA . TYR A 1 70 ? 5.040 -6.240 -9.280 1.00 44.38 70 TYR A CA 1
ATOM 495 C C . TYR A 1 70 ? 5.519 -6.833 -10.608 1.00 44.38 70 TYR A C 1
ATOM 497 O O . TYR A 1 70 ? 5.219 -8.024 -10.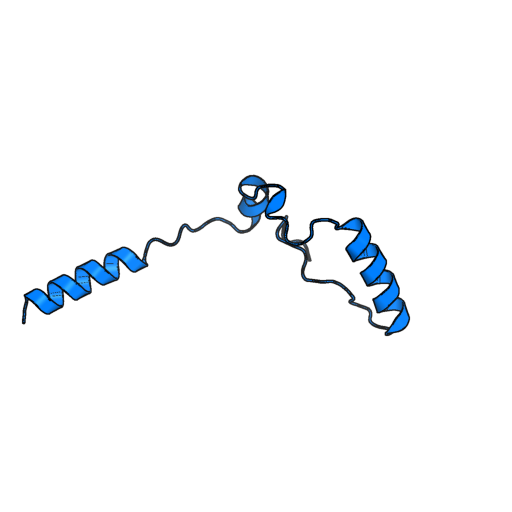864 1.00 44.38 70 TYR A O 1
#

Foldseek 3Di:
DVVVVVVVVVVVVVVVPDDPDPLACCVVPPDLVNAPDNCVVVQVVVQVVVCVVVVNPDSDDPHPGHPPDD

Radius of gyration: 21.4 Å; Cα contacts (8 Å, |Δi|>4): 27; chains: 1; bounding box: 31×29×61 Å